Protein AF-A0A8T2MS99-F1 (afdb_monomer_lite)

InterPro domains:
  IPR001811 Chemokine interleukin-8-like domain [PF00048] (21-76)
  IPR036048 Chemokine interleukin-8-like superfamily [SSF54117] (19-82)

Sequence (106 aa):
MKRCFMSFCFLFNAEEKKVSPCCVAVSRAAVDEPIIDFKFQAKSLPCVRAIIFVTAEKQYCIDPRQSWAREKINELVQRRKNSTMTPTSVSPRLTATISQYSTDSN

Organism: Astyanax mexicanus (NCBI:txid7994)

Radius of gyration: 27.38 Å; chains: 1; bounding box: 36×96×70 Å

Secondary structure (DSSP, 8-state):
--------------------SS-SS-B-SPP-S---EEEEE--BTTBPPEEEEE-SS-EEEE-TT-HHHHHHHHHHHHHHHHHHT---------------------

Structure (mmCIF, N/CA/C/O backbone):
data_AF-A0A8T2MS99-F1
#
_entry.id   AF-A0A8T2MS99-F1
#
loop_
_atom_site.group_PDB
_atom_site.id
_atom_site.type_symbol
_atom_site.label_atom_id
_atom_site.label_alt_id
_atom_site.label_comp_id
_atom_site.label_asym_id
_atom_site.label_entity_id
_atom_site.label_seq_id
_atom_site.pdbx_PDB_ins_code
_atom_site.Cartn_x
_atom_site.Cartn_y
_atom_site.Cartn_z
_atom_site.occupancy
_atom_site.B_iso_or_equiv
_atom_site.auth_seq_id
_atom_site.auth_comp_id
_atom_site.auth_asym_id
_atom_site.auth_atom_id
_atom_site.pdbx_PDB_model_num
ATOM 1 N N . MET A 1 1 ? 11.800 -57.210 6.976 1.00 43.50 1 MET A N 1
ATOM 2 C CA . MET A 1 1 ? 11.085 -56.099 6.312 1.00 43.50 1 MET A CA 1
ATOM 3 C C . MET A 1 1 ? 10.504 -55.192 7.386 1.00 43.50 1 MET A C 1
ATOM 5 O O . MET A 1 1 ? 9.468 -55.509 7.951 1.00 43.50 1 MET A O 1
ATOM 9 N N . LYS A 1 2 ? 11.231 -54.136 7.760 1.00 40.72 2 LYS A N 1
ATOM 10 C CA . LYS A 1 2 ? 10.841 -53.188 8.812 1.00 40.72 2 LYS A CA 1
ATOM 11 C C . LYS A 1 2 ? 10.601 -51.845 8.125 1.00 40.72 2 LYS A C 1
ATOM 13 O O . LYS A 1 2 ? 11.523 -51.295 7.535 1.00 40.72 2 LYS A O 1
ATOM 18 N N . ARG A 1 3 ? 9.346 -51.396 8.104 1.00 45.53 3 ARG A N 1
ATOM 19 C CA . ARG A 1 3 ? 8.917 -50.129 7.502 1.00 45.53 3 ARG A CA 1
ATOM 20 C C . ARG A 1 3 ? 9.118 -49.024 8.541 1.00 45.53 3 ARG A C 1
ATOM 22 O O . ARG A 1 3 ? 8.389 -48.995 9.524 1.00 45.53 3 ARG A O 1
ATOM 29 N N . CYS A 1 4 ? 10.093 -48.142 8.334 1.00 50.56 4 CYS A N 1
ATOM 30 C CA . CYS A 1 4 ? 10.173 -46.868 9.047 1.00 50.56 4 CYS A CA 1
ATOM 31 C C . CYS A 1 4 ? 9.485 -45.808 8.183 1.00 50.56 4 CYS A C 1
ATOM 33 O O . CYS A 1 4 ? 10.003 -45.437 7.133 1.00 50.56 4 CYS A O 1
ATOM 35 N N . PHE A 1 5 ? 8.305 -45.355 8.604 1.00 51.25 5 PHE A N 1
ATOM 36 C CA . PHE A 1 5 ? 7.641 -44.196 8.015 1.00 51.25 5 PHE A CA 1
ATOM 37 C C . PHE A 1 5 ? 8.266 -42.958 8.664 1.00 51.25 5 PHE A C 1
ATOM 39 O O . PHE A 1 5 ? 8.021 -42.664 9.832 1.00 51.25 5 PHE A O 1
ATOM 46 N N . MET A 1 6 ? 9.192 -42.328 7.945 1.00 50.97 6 MET A N 1
ATOM 47 C CA . MET A 1 6 ? 9.965 -41.192 8.435 1.00 50.97 6 MET A CA 1
ATOM 48 C C . MET A 1 6 ? 9.058 -39.982 8.658 1.00 50.97 6 MET A C 1
ATOM 50 O O . MET A 1 6 ? 8.513 -39.399 7.725 1.00 50.97 6 MET A O 1
ATOM 54 N N . SER A 1 7 ? 8.932 -39.641 9.937 1.00 53.53 7 SER A N 1
ATOM 55 C CA . SER A 1 7 ? 8.469 -38.371 10.477 1.00 53.53 7 SER A CA 1
ATOM 56 C C . SER A 1 7 ? 9.144 -37.198 9.759 1.00 53.53 7 SER A C 1
ATOM 58 O O . SER A 1 7 ? 10.324 -36.930 9.979 1.00 53.53 7 SER A O 1
ATOM 60 N N . PHE A 1 8 ? 8.401 -36.479 8.918 1.00 52.94 8 PHE A N 1
ATOM 61 C CA . PHE A 1 8 ? 8.824 -35.169 8.429 1.00 52.94 8 PHE A CA 1
ATOM 62 C C . PHE A 1 8 ? 8.489 -34.127 9.498 1.00 52.94 8 PHE A C 1
ATOM 64 O O . PHE A 1 8 ? 7.403 -33.551 9.529 1.00 52.94 8 PHE A O 1
ATOM 71 N N . CYS A 1 9 ? 9.436 -33.904 10.407 1.00 47.34 9 CYS A N 1
ATOM 72 C CA . CYS A 1 9 ? 9.467 -32.688 11.205 1.00 47.34 9 CYS A CA 1
ATOM 73 C C . CYS A 1 9 ? 9.672 -31.521 10.233 1.00 47.34 9 CYS A C 1
ATOM 75 O O . CYS A 1 9 ? 10.765 -31.353 9.693 1.00 47.34 9 CYS A O 1
ATOM 77 N N . PHE A 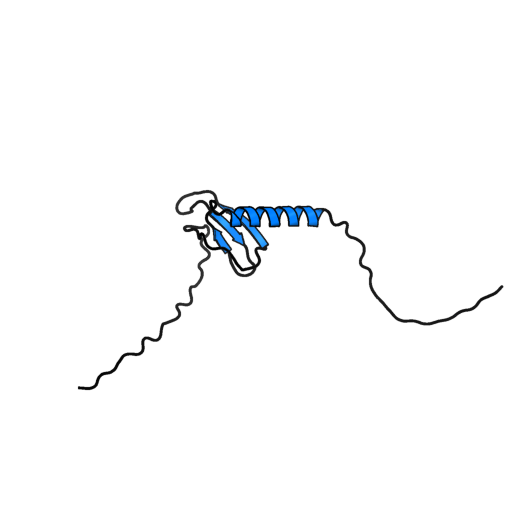1 10 ? 8.619 -30.744 9.970 1.00 40.00 10 PHE A N 1
ATOM 78 C CA . PHE A 1 10 ? 8.744 -29.481 9.251 1.00 40.00 10 PHE A CA 1
ATOM 79 C C . PHE A 1 10 ? 9.662 -28.565 10.062 1.00 40.00 10 PHE A C 1
ATOM 81 O O . PHE A 1 10 ? 9.280 -28.024 11.098 1.00 40.00 10 PHE A O 1
ATOM 88 N N . LEU A 1 11 ? 10.901 -28.439 9.594 1.00 42.59 11 LEU A N 1
ATOM 89 C CA . LEU A 1 11 ? 11.847 -27.441 10.056 1.00 42.59 11 LEU A CA 1
ATOM 90 C C . LEU A 1 11 ? 11.241 -26.069 9.743 1.00 42.59 11 LEU A C 1
ATOM 92 O O . LEU A 1 11 ? 11.197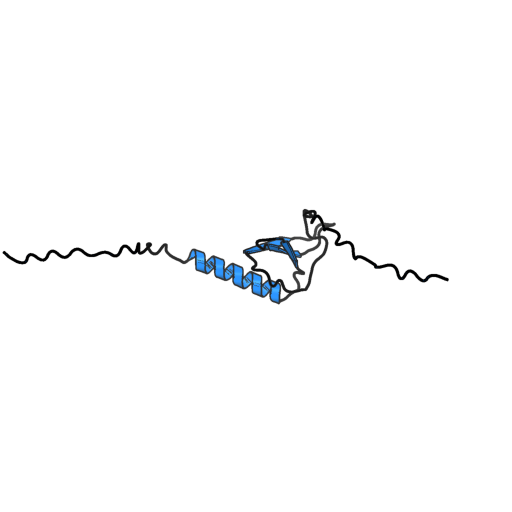 -25.646 8.585 1.00 42.59 11 LEU A O 1
ATOM 96 N N . PHE A 1 12 ? 10.738 -25.395 10.780 1.00 50.56 12 PHE A N 1
ATOM 97 C CA . PHE A 1 12 ? 10.460 -23.965 10.750 1.00 50.56 12 PHE A CA 1
ATOM 98 C C . PHE A 1 12 ? 11.776 -23.265 10.403 1.00 50.56 12 PHE A C 1
ATOM 100 O O . PHE A 1 12 ? 12.664 -23.135 11.244 1.00 50.56 12 PHE A O 1
ATOM 107 N N . ASN A 1 13 ? 11.928 -22.857 9.145 1.00 51.22 13 ASN A N 1
ATOM 108 C CA . ASN A 1 13 ? 12.980 -21.925 8.782 1.00 51.22 13 ASN A CA 1
ATOM 109 C C . ASN A 1 13 ? 12.603 -20.594 9.436 1.00 51.22 13 ASN A C 1
ATOM 111 O O . ASN A 1 13 ? 11.601 -19.978 9.072 1.00 51.22 13 ASN A O 1
ATOM 115 N N . ALA A 1 14 ? 13.371 -20.190 10.446 1.00 54.09 14 ALA A N 1
ATOM 116 C CA . ALA A 1 14 ? 13.327 -18.834 10.956 1.00 54.09 14 ALA A CA 1
ATOM 117 C C . ALA A 1 14 ? 13.801 -17.920 9.821 1.00 54.09 14 ALA A C 1
ATOM 119 O O . ALA A 1 14 ? 14.994 -17.821 9.546 1.00 54.09 14 ALA A O 1
ATOM 120 N N . GLU A 1 15 ? 12.855 -17.322 9.100 1.00 52.84 15 GLU A N 1
ATOM 121 C CA . GLU A 1 15 ? 13.165 -16.332 8.081 1.00 52.84 15 GLU A CA 1
ATOM 122 C C . GLU A 1 15 ? 13.721 -15.095 8.787 1.00 52.84 15 GLU A C 1
ATOM 124 O O . GLU A 1 15 ? 12.973 -14.273 9.326 1.00 52.84 15 GLU A O 1
ATOM 129 N N . GLU A 1 16 ? 15.051 -14.972 8.814 1.00 50.44 16 GLU A N 1
ATOM 130 C CA . GLU A 1 16 ? 15.707 -13.683 8.985 1.00 50.44 16 GLU A CA 1
ATOM 131 C C . GLU A 1 16 ? 15.171 -12.780 7.876 1.00 50.44 16 GLU A C 1
ATOM 133 O O . GLU A 1 16 ? 15.610 -12.844 6.725 1.00 50.44 16 GLU A O 1
ATOM 138 N N . LYS A 1 17 ? 14.162 -11.969 8.211 1.00 57.62 17 LYS A N 1
ATOM 139 C CA . LYS A 1 17 ? 13.594 -10.956 7.324 1.00 57.62 17 LYS A CA 1
ATOM 140 C C . LYS A 1 17 ? 14.675 -9.922 7.058 1.00 57.62 17 LYS A C 1
ATOM 142 O O . LYS A 1 17 ? 14.732 -8.877 7.703 1.00 57.62 17 LYS A O 1
ATOM 147 N N . LYS A 1 18 ? 15.555 -10.225 6.109 1.00 57.84 18 LYS A N 1
ATOM 148 C CA . LYS A 1 18 ? 16.497 -9.276 5.543 1.00 57.84 18 LYS A CA 1
ATOM 149 C C . LYS A 1 18 ? 15.635 -8.144 5.005 1.00 57.84 18 LYS A C 1
ATOM 151 O O . LYS A 1 18 ? 14.912 -8.332 4.027 1.00 57.84 18 LYS A O 1
ATOM 156 N N . VAL A 1 19 ? 15.628 -7.007 5.700 1.00 59.56 19 VAL A N 1
ATOM 157 C CA . VAL A 1 19 ? 14.868 -5.833 5.273 1.00 59.56 19 VAL A CA 1
ATOM 158 C C . VAL A 1 19 ? 15.491 -5.391 3.957 1.00 59.56 19 VAL A C 1
ATOM 160 O O . VAL A 1 19 ? 16.536 -4.744 3.923 1.00 59.56 19 VAL A O 1
ATOM 163 N N . SER A 1 20 ? 14.894 -5.842 2.857 1.00 67.44 20 SER A N 1
ATOM 164 C CA . SER A 1 20 ? 15.230 -5.373 1.525 1.00 67.44 20 SER A CA 1
ATOM 165 C C . SER A 1 20 ? 15.086 -3.849 1.519 1.00 67.44 20 SER A C 1
ATOM 167 O O . SER A 1 20 ? 14.088 -3.349 2.043 1.00 67.44 20 SER A O 1
ATOM 169 N N . PRO A 1 21 ? 16.023 -3.089 0.920 1.00 84.31 21 PRO A N 1
ATOM 170 C CA . PRO A 1 21 ? 15.914 -1.630 0.873 1.00 84.31 21 PRO A CA 1
ATOM 171 C C . PRO A 1 21 ? 14.666 -1.157 0.110 1.00 84.31 21 PRO A C 1
ATOM 173 O O . PRO A 1 21 ? 14.282 0.004 0.223 1.00 84.31 21 PRO A O 1
ATOM 176 N N . CYS A 1 22 ? 14.038 -2.038 -0.679 1.00 94.00 22 CYS A N 1
ATOM 177 C CA . CYS A 1 22 ? 12.831 -1.748 -1.438 1.00 94.00 22 CYS A CA 1
ATOM 178 C C . CYS A 1 22 ? 11.955 -2.992 -1.668 1.00 94.00 22 CYS A C 1
ATOM 180 O O . CYS A 1 22 ? 12.407 -4.134 -1.579 1.00 94.00 22 CYS A O 1
ATOM 182 N N . CYS A 1 23 ? 10.694 -2.793 -2.041 1.00 96.44 23 CYS A N 1
ATOM 183 C CA . CYS A 1 23 ? 9.818 -3.882 -2.468 1.00 96.44 23 CYS A CA 1
ATOM 184 C C . CYS A 1 23 ? 10.222 -4.406 -3.850 1.00 96.44 23 CYS A C 1
ATOM 186 O O . CYS A 1 23 ? 10.181 -3.652 -4.824 1.00 96.44 23 CYS A O 1
ATOM 188 N N . VAL A 1 24 ? 10.551 -5.695 -3.947 1.00 96.62 24 VAL A N 1
ATOM 189 C CA . VAL A 1 24 ? 10.781 -6.412 -5.221 1.00 96.62 24 VAL A CA 1
ATOM 190 C C . VAL A 1 24 ? 9.551 -7.204 -5.680 1.00 96.62 24 VAL A C 1
ATOM 192 O O . VAL A 1 24 ? 9.417 -7.528 -6.855 1.00 96.62 24 VAL A O 1
ATOM 195 N N . ALA A 1 25 ? 8.617 -7.454 -4.762 1.00 95.94 25 ALA A N 1
ATOM 196 C CA . ALA A 1 25 ? 7.314 -8.058 -5.006 1.00 95.94 25 ALA A CA 1
ATOM 197 C C . ALA A 1 25 ? 6.236 -7.302 -4.217 1.00 95.94 25 ALA A C 1
ATOM 199 O O . ALA A 1 25 ? 6.544 -6.555 -3.285 1.00 95.94 25 ALA A O 1
ATOM 200 N N . VAL A 1 26 ? 4.973 -7.487 -4.600 1.00 97.62 26 VAL A N 1
ATOM 201 C CA . VAL A 1 26 ? 3.816 -6.856 -3.952 1.00 97.62 26 VAL A CA 1
ATOM 202 C C . VAL A 1 26 ? 2.734 -7.881 -3.639 1.00 97.62 26 VAL A C 1
ATOM 204 O O . VAL A 1 26 ? 2.512 -8.818 -4.404 1.00 97.62 26 VAL A O 1
ATOM 207 N N . SER A 1 27 ? 2.042 -7.673 -2.524 1.00 97.69 27 SER A N 1
ATOM 208 C CA . SER A 1 27 ? 0.863 -8.422 -2.106 1.00 97.69 27 SER A CA 1
ATOM 209 C C . SER A 1 27 ? -0.418 -7.694 -2.511 1.00 97.69 27 SER A C 1
ATOM 211 O O . SER A 1 27 ? -0.465 -6.466 -2.611 1.00 97.69 27 SER A O 1
ATOM 213 N N . ARG A 1 28 ? -1.481 -8.471 -2.724 1.00 98.06 28 ARG A N 1
ATOM 214 C CA . ARG A 1 28 ? -2.847 -7.971 -2.943 1.00 98.06 28 ARG A CA 1
ATOM 215 C C . ARG A 1 28 ? -3.737 -8.145 -1.707 1.00 98.06 28 ARG A C 1
ATOM 217 O O . ARG A 1 28 ? -4.833 -7.589 -1.681 1.00 98.06 28 ARG A O 1
ATOM 224 N N . ALA A 1 29 ? -3.270 -8.910 -0.718 1.00 97.19 29 ALA A N 1
ATOM 225 C CA . ALA A 1 29 ? -4.004 -9.206 0.505 1.00 97.19 29 ALA A CA 1
ATOM 226 C C . ALA A 1 29 ? -4.119 -7.965 1.394 1.00 97.19 29 ALA A C 1
ATOM 228 O O . ALA A 1 29 ? -3.170 -7.183 1.484 1.00 97.19 29 ALA A O 1
ATOM 229 N N . ALA A 1 30 ? -5.272 -7.817 2.048 1.00 96.50 30 ALA A N 1
ATOM 230 C CA . ALA A 1 30 ? -5.471 -6.808 3.077 1.00 96.50 30 ALA A CA 1
ATOM 231 C C . ALA A 1 30 ? -4.521 -7.049 4.259 1.00 96.50 30 ALA A C 1
ATOM 233 O O . ALA A 1 30 ? -4.097 -8.175 4.518 1.00 96.50 30 ALA A O 1
ATOM 234 N N . VAL A 1 31 ? -4.167 -5.967 4.946 1.00 95.50 31 VAL A N 1
ATOM 235 C CA . VAL A 1 31 ? -3.348 -6.014 6.158 1.00 95.50 31 VAL A CA 1
ATOM 236 C C . VAL A 1 31 ? -4.280 -5.849 7.350 1.00 95.50 31 VAL A C 1
ATOM 238 O O . VAL A 1 31 ? -4.898 -4.795 7.496 1.00 95.50 31 V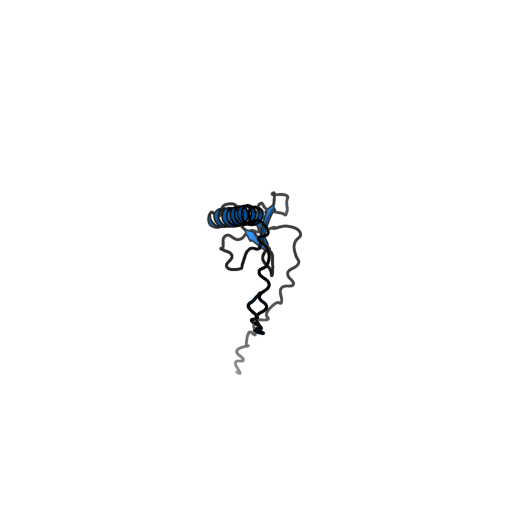AL A O 1
ATOM 241 N N . ASP A 1 32 ? -4.362 -6.882 8.184 1.00 94.25 32 ASP A N 1
ATOM 242 C CA . ASP A 1 32 ? -5.206 -6.883 9.387 1.00 94.25 32 ASP A CA 1
ATOM 243 C C . ASP A 1 32 ? -4.533 -6.167 10.573 1.00 94.25 32 ASP A C 1
ATOM 245 O O . ASP A 1 32 ? -5.190 -5.755 11.529 1.00 94.25 32 ASP A O 1
ATOM 249 N N . GLU A 1 33 ? -3.211 -5.984 10.509 1.00 95.06 33 GLU A N 1
ATOM 250 C CA . GLU A 1 33 ? -2.441 -5.249 11.512 1.00 95.06 33 GLU A CA 1
ATOM 251 C C . GLU A 1 33 ? -2.709 -3.729 11.456 1.00 95.06 33 GLU A C 1
ATOM 253 O O . GLU A 1 33 ? -2.906 -3.161 10.375 1.00 95.06 33 GLU A O 1
ATOM 258 N N . PRO A 1 34 ? -2.629 -3.016 12.597 1.00 96.25 34 PRO A N 1
ATOM 259 C CA . PRO A 1 34 ? -2.725 -1.561 12.621 1.00 96.25 34 PRO A CA 1
ATOM 260 C C . PRO A 1 34 ? -1.624 -0.887 11.787 1.00 96.25 34 PRO A C 1
ATOM 262 O O . PRO A 1 34 ? -0.436 -0.946 12.111 1.00 96.25 34 PRO A O 1
ATOM 265 N N . ILE A 1 35 ? -2.033 -0.189 10.726 1.00 97.25 35 ILE A N 1
ATOM 266 C CA . ILE A 1 35 ? -1.133 0.595 9.875 1.00 97.25 35 ILE A CA 1
ATOM 267 C C . ILE A 1 35 ? -0.915 1.972 10.508 1.00 97.25 35 ILE A C 1
ATOM 269 O O . ILE A 1 35 ? -1.866 2.712 10.764 1.00 97.25 35 ILE A O 1
ATOM 273 N N . ILE A 1 36 ? 0.350 2.314 10.743 1.00 96.69 36 ILE A N 1
ATOM 274 C CA . ILE A 1 36 ? 0.786 3.549 11.411 1.00 96.69 36 ILE A CA 1
ATOM 275 C C . ILE A 1 36 ? 1.162 4.613 10.374 1.00 96.69 36 ILE A C 1
ATOM 277 O O . ILE A 1 36 ? 0.859 5.801 10.527 1.00 96.69 36 ILE A O 1
ATOM 281 N N . ASP A 1 37 ? 1.816 4.185 9.297 1.00 96.25 37 ASP A N 1
ATOM 282 C CA . ASP A 1 37 ? 2.284 5.061 8.232 1.00 96.25 37 ASP A CA 1
ATOM 283 C C . ASP A 1 37 ? 2.261 4.348 6.878 1.00 96.25 37 ASP A C 1
ATOM 285 O O . ASP A 1 37 ? 2.091 3.130 6.784 1.00 96.25 37 ASP A O 1
ATOM 289 N N . PHE A 1 38 ? 2.434 5.120 5.812 1.00 97.00 38 PHE A N 1
ATOM 290 C CA . PHE A 1 38 ? 2.553 4.610 4.462 1.00 97.00 38 PHE A CA 1
ATOM 291 C C . PHE A 1 38 ? 3.603 5.393 3.673 1.00 97.00 38 PHE A C 1
ATOM 293 O O . PHE A 1 38 ? 3.822 6.583 3.889 1.00 97.00 38 PHE A O 1
ATOM 300 N N . LYS A 1 39 ? 4.231 4.725 2.706 1.00 97.00 39 LYS A N 1
ATOM 301 C CA . LYS A 1 39 ? 5.162 5.337 1.753 1.00 97.00 39 LYS A CA 1
ATOM 302 C C . LYS A 1 39 ? 4.844 4.857 0.346 1.00 97.00 39 LYS A C 1
ATOM 304 O O . LYS A 1 39 ? 4.462 3.707 0.148 1.00 97.00 39 LYS A O 1
ATOM 309 N N . PHE A 1 40 ? 5.033 5.720 -0.643 1.00 97.69 40 PHE A N 1
ATOM 310 C CA . PHE A 1 40 ? 4.958 5.317 -2.042 1.00 97.69 40 PHE A CA 1
ATOM 311 C C . PHE A 1 40 ? 6.351 4.989 -2.561 1.00 97.69 40 PHE A C 1
ATOM 313 O O . PHE A 1 40 ? 7.274 5.789 -2.428 1.00 97.69 40 PHE A O 1
ATOM 320 N N . GLN A 1 41 ? 6.485 3.826 -3.186 1.00 97.25 41 GLN A N 1
ATOM 321 C CA . GLN A 1 41 ? 7.706 3.407 -3.852 1.00 97.25 41 GLN A CA 1
ATOM 322 C C . GLN A 1 41 ? 7.538 3.523 -5.367 1.00 97.25 41 GLN A C 1
ATOM 324 O O . GLN A 1 41 ? 6.678 2.874 -5.975 1.00 97.25 41 GLN A O 1
ATOM 329 N N . ALA A 1 42 ? 8.391 4.333 -5.988 1.00 97.00 42 ALA A N 1
ATOM 330 C CA . ALA A 1 42 ? 8.517 4.380 -7.437 1.00 97.00 42 ALA A CA 1
ATOM 331 C C . ALA A 1 42 ? 9.203 3.109 -7.966 1.00 97.00 42 ALA A C 1
ATOM 333 O O . ALA A 1 42 ? 10.012 2.484 -7.284 1.00 97.00 42 ALA A O 1
ATOM 334 N N . LYS A 1 43 ? 8.890 2.724 -9.205 1.00 96.69 43 LYS A N 1
ATOM 335 C CA . LYS A 1 43 ? 9.560 1.596 -9.864 1.00 96.69 43 LYS A CA 1
ATOM 336 C C . LYS A 1 43 ? 10.997 1.996 -10.213 1.00 96.69 43 LYS A C 1
ATOM 338 O O . LYS A 1 43 ? 11.181 2.977 -10.927 1.00 96.69 43 LYS A O 1
ATOM 343 N N . SER A 1 44 ? 11.971 1.209 -9.770 1.00 96.19 44 SER A N 1
ATOM 344 C CA . SER A 1 44 ? 13.389 1.331 -10.131 1.00 96.19 44 SER A CA 1
ATOM 345 C C . SER A 1 44 ? 14.040 -0.034 -9.948 1.00 96.19 44 SER A C 1
ATOM 347 O O . SER A 1 44 ? 14.178 -0.481 -8.817 1.00 96.19 44 SER A O 1
ATOM 349 N N . LEU A 1 45 ? 14.351 -0.743 -11.036 1.00 93.44 45 LEU A N 1
ATOM 350 C CA . LEU A 1 45 ? 14.742 -2.157 -10.968 1.00 93.44 45 LEU A CA 1
ATOM 351 C C . LEU A 1 45 ? 15.940 -2.371 -10.014 1.00 93.44 45 LEU A C 1
ATOM 353 O O . LEU A 1 45 ? 16.899 -1.606 -10.088 1.00 93.44 45 LEU A O 1
ATOM 357 N N . PRO A 1 46 ? 15.898 -3.385 -9.123 1.00 93.69 46 PRO A N 1
ATOM 358 C CA . PRO A 1 46 ? 14.915 -4.479 -9.048 1.00 93.69 46 PRO A CA 1
ATOM 359 C C . PRO A 1 46 ? 13.605 -4.126 -8.317 1.00 93.69 46 PRO A C 1
ATOM 361 O O . PRO A 1 46 ? 12.696 -4.949 -8.242 1.00 93.69 46 PRO A O 1
ATOM 364 N N . CYS A 1 47 ? 13.480 -2.912 -7.785 1.00 96.69 47 CYS A N 1
ATOM 365 C CA . CYS A 1 47 ? 12.310 -2.450 -7.055 1.00 96.69 47 CYS A CA 1
ATOM 366 C C . CYS A 1 47 ? 11.100 -2.258 -7.981 1.00 96.69 47 CYS A C 1
ATOM 368 O O . CYS A 1 47 ? 11.166 -1.609 -9.035 1.00 96.69 47 CYS A O 1
ATOM 370 N N . VAL A 1 48 ? 9.953 -2.773 -7.555 1.00 96.88 48 VAL A N 1
ATOM 371 C CA . VAL A 1 48 ? 8.674 -2.609 -8.253 1.00 96.88 48 VAL A CA 1
ATOM 372 C C . VAL A 1 48 ? 7.903 -1.411 -7.702 1.00 96.88 48 VAL A C 1
ATOM 374 O O . VAL A 1 48 ? 8.223 -0.869 -6.648 1.00 96.88 48 VAL A O 1
ATOM 377 N N . ARG A 1 49 ? 6.869 -0.961 -8.418 1.00 98.06 49 ARG A N 1
ATOM 378 C CA . ARG A 1 49 ? 5.974 0.076 -7.890 1.00 98.06 49 ARG A CA 1
ATOM 379 C C . ARG A 1 49 ? 5.151 -0.519 -6.745 1.00 98.06 49 ARG A C 1
ATOM 381 O O . ARG A 1 49 ? 4.478 -1.521 -6.966 1.00 98.06 49 ARG A O 1
ATOM 388 N N . ALA A 1 50 ? 5.175 0.105 -5.571 1.00 98.19 50 ALA A N 1
ATOM 389 C CA . ALA A 1 50 ? 4.491 -0.410 -4.387 1.00 98.19 50 ALA A CA 1
ATOM 390 C C . ALA A 1 50 ? 3.952 0.714 -3.495 1.00 98.19 50 ALA A C 1
ATOM 392 O O . ALA A 1 50 ? 4.492 1.821 -3.465 1.00 98.19 50 ALA A O 1
ATOM 393 N N . ILE A 1 51 ? 2.899 0.403 -2.746 1.00 98.25 51 ILE A N 1
ATOM 394 C CA . ILE A 1 51 ? 2.539 1.109 -1.516 1.00 98.25 51 ILE A CA 1
ATOM 395 C C . ILE A 1 51 ? 3.185 0.326 -0.377 1.00 98.25 51 ILE A C 1
ATOM 397 O O . ILE A 1 51 ? 2.961 -0.873 -0.261 1.00 98.25 51 ILE A O 1
ATOM 401 N N . ILE A 1 52 ? 3.986 0.979 0.454 1.00 97.81 52 ILE A N 1
ATOM 402 C CA . ILE A 1 52 ? 4.596 0.363 1.631 1.00 97.81 52 ILE A CA 1
ATOM 403 C C . ILE A 1 52 ? 3.784 0.784 2.844 1.00 97.81 52 ILE A C 1
ATOM 405 O O . ILE A 1 52 ? 3.849 1.949 3.230 1.00 97.81 52 ILE A O 1
ATOM 409 N N . PHE A 1 53 ? 3.038 -0.140 3.446 1.00 97.94 53 PHE A N 1
ATOM 410 C CA . PHE A 1 53 ? 2.414 0.097 4.746 1.00 97.94 53 PHE A CA 1
ATOM 411 C C . PHE A 1 53 ? 3.378 -0.255 5.868 1.00 97.94 53 PHE A C 1
ATOM 413 O O . PHE A 1 53 ? 3.998 -1.315 5.846 1.00 97.94 53 PHE A O 1
ATOM 420 N N . VAL A 1 54 ? 3.498 0.643 6.840 1.00 96.25 54 VAL A N 1
ATOM 421 C CA . VAL A 1 54 ? 4.337 0.476 8.025 1.00 96.25 54 VAL A CA 1
ATOM 422 C C . VAL A 1 54 ? 3.427 0.153 9.205 1.00 96.25 54 VAL A C 1
ATOM 424 O O . VAL A 1 54 ? 2.547 0.949 9.543 1.00 96.25 54 VAL A O 1
ATOM 427 N N . THR A 1 55 ? 3.636 -1.008 9.818 1.00 96.12 55 THR A N 1
ATOM 428 C CA . THR A 1 55 ? 2.993 -1.415 11.074 1.00 96.12 55 THR A CA 1
ATOM 429 C C . THR A 1 55 ? 4.006 -1.340 12.217 1.00 96.12 55 THR A C 1
ATOM 431 O O . THR A 1 55 ? 5.158 -0.951 12.010 1.00 96.12 55 THR A O 1
ATOM 434 N N . ALA A 1 56 ? 3.582 -1.675 13.438 1.00 94.94 56 ALA A N 1
ATOM 435 C CA . ALA A 1 56 ? 4.485 -1.725 14.588 1.00 94.94 56 ALA A CA 1
ATOM 436 C C . ALA A 1 56 ? 5.580 -2.793 14.424 1.00 94.94 56 ALA A C 1
ATOM 438 O O . ALA A 1 56 ? 6.692 -2.615 14.912 1.00 94.94 56 ALA A O 1
ATOM 439 N N . GLU A 1 57 ? 5.265 -3.890 13.732 1.00 90.31 57 GLU A N 1
ATOM 440 C CA . GLU A 1 57 ? 6.156 -5.043 13.619 1.00 90.31 57 GLU A CA 1
ATOM 441 C C . GLU A 1 57 ? 6.972 -5.035 12.329 1.00 90.31 57 GLU A C 1
ATOM 443 O O . GLU A 1 57 ? 8.150 -5.397 12.334 1.00 90.31 57 GLU A O 1
ATOM 448 N N . LYS A 1 58 ? 6.348 -4.688 11.196 1.00 92.94 58 LYS A N 1
ATOM 449 C CA . LYS A 1 58 ? 6.989 -4.833 9.886 1.00 92.94 58 LYS A CA 1
ATOM 450 C C . LYS A 1 58 ? 6.393 -3.922 8.820 1.00 92.94 58 LYS A C 1
ATOM 452 O O . LYS A 1 58 ? 5.478 -3.133 9.039 1.00 92.94 58 LYS A O 1
ATOM 457 N N . GLN A 1 59 ? 6.960 -4.044 7.626 1.00 94.94 59 GLN A N 1
ATOM 458 C CA . GLN A 1 59 ? 6.492 -3.357 6.436 1.00 94.94 59 GLN A CA 1
ATOM 459 C C . GLN A 1 59 ? 5.817 -4.334 5.478 1.00 94.94 59 GLN A C 1
ATOM 461 O O . GLN A 1 59 ? 6.273 -5.463 5.293 1.00 94.94 59 GLN A O 1
ATOM 466 N N . TYR A 1 60 ? 4.747 -3.868 4.845 1.00 96.75 60 TYR A N 1
ATOM 467 C CA . TYR A 1 60 ? 3.985 -4.604 3.848 1.00 96.75 60 TYR A CA 1
ATOM 468 C C . TYR A 1 60 ? 4.083 -3.916 2.492 1.00 96.75 60 TYR A C 1
ATOM 470 O O . TYR A 1 60 ? 3.678 -2.766 2.339 1.00 96.75 60 TYR A O 1
ATOM 478 N N . CYS A 1 61 ? 4.585 -4.643 1.498 1.00 97.69 61 CYS A N 1
ATOM 479 C CA . CYS A 1 61 ? 4.614 -4.216 0.105 1.00 97.69 61 CYS A CA 1
ATOM 480 C 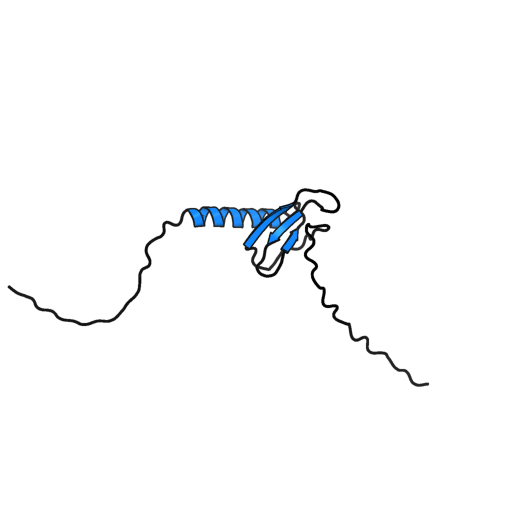C . CYS A 1 61 ? 3.275 -4.538 -0.563 1.00 97.69 61 CYS A C 1
ATOM 482 O O . CYS A 1 61 ? 2.979 -5.706 -0.804 1.00 97.69 61 CYS A O 1
ATOM 484 N N . ILE A 1 62 ? 2.474 -3.526 -0.877 1.00 98.31 62 ILE A N 1
ATOM 485 C CA . ILE A 1 62 ? 1.122 -3.667 -1.424 1.00 98.31 62 ILE A CA 1
ATOM 486 C C . ILE A 1 62 ? 1.058 -3.164 -2.865 1.00 98.31 62 ILE A C 1
ATOM 488 O O . ILE A 1 62 ? 1.671 -2.155 -3.225 1.00 98.31 62 ILE A O 1
ATOM 492 N N . ASP A 1 63 ? 0.292 -3.869 -3.696 1.00 98.12 63 ASP A N 1
ATOM 493 C CA . ASP A 1 63 ? 0.011 -3.468 -5.071 1.00 98.12 63 ASP A CA 1
ATOM 494 C C . ASP A 1 63 ? -0.804 -2.155 -5.084 1.00 98.12 63 ASP A C 1
ATOM 496 O O . ASP A 1 63 ? -1.923 -2.121 -4.564 1.00 98.12 63 ASP A O 1
ATOM 500 N N . PRO A 1 64 ? -0.307 -1.075 -5.719 1.00 97.38 64 PRO A N 1
ATOM 501 C CA . PRO A 1 64 ? -1.012 0.204 -5.792 1.00 97.38 64 PRO A CA 1
ATOM 502 C C . PRO A 1 64 ? -2.395 0.152 -6.454 1.00 97.38 64 PRO A C 1
ATOM 504 O O . PRO A 1 64 ? -3.157 1.112 -6.350 1.00 97.38 64 PRO A O 1
ATOM 507 N N . ARG A 1 65 ? -2.719 -0.931 -7.172 1.00 97.44 65 ARG A N 1
ATOM 508 C CA . ARG A 1 65 ? -4.023 -1.124 -7.824 1.00 97.44 65 ARG A CA 1
ATOM 509 C C . ARG A 1 65 ? -5.132 -1.535 -6.855 1.00 97.44 65 ARG A C 1
ATOM 511 O O . ARG A 1 65 ? -6.292 -1.528 -7.258 1.00 97.44 65 ARG A O 1
ATOM 518 N N . GLN A 1 66 ? -4.810 -1.905 -5.616 1.00 98.06 66 GLN A N 1
ATOM 519 C CA . GLN A 1 66 ? -5.820 -2.339 -4.654 1.00 98.06 66 GLN A CA 1
ATOM 520 C C . GLN A 1 66 ? -6.635 -1.150 -4.118 1.00 98.06 66 GLN A C 1
ATOM 522 O O . GLN A 1 66 ? -6.075 -0.192 -3.582 1.00 98.06 66 GLN A O 1
ATOM 527 N N . SER A 1 67 ? -7.966 -1.212 -4.245 1.00 97.94 67 SER A N 1
ATOM 528 C CA . SER A 1 67 ? -8.876 -0.151 -3.780 1.00 97.94 67 SER A CA 1
ATOM 529 C C . SER A 1 67 ? -8.810 0.037 -2.265 1.00 97.94 67 SER A C 1
ATOM 531 O O . SER A 1 67 ? -8.637 1.164 -1.805 1.00 97.94 67 SER A O 1
ATOM 533 N N . TRP A 1 68 ? -8.809 -1.064 -1.507 1.00 97.88 68 TRP A N 1
ATOM 534 C CA . TRP A 1 68 ? -8.715 -1.052 -0.043 1.00 97.88 68 TRP A CA 1
ATOM 535 C C . TRP A 1 68 ? -7.456 -0.324 0.456 1.00 97.88 68 TRP A C 1
ATOM 537 O O . TRP A 1 68 ? -7.484 0.360 1.478 1.00 97.88 68 TRP A O 1
ATOM 547 N N . ALA A 1 69 ? -6.344 -0.410 -0.285 1.00 97.88 69 ALA A N 1
ATOM 548 C CA . ALA A 1 69 ? -5.109 0.279 0.075 1.00 97.88 69 ALA A CA 1
ATOM 549 C C . ALA A 1 69 ? -5.270 1.801 -0.058 1.00 97.88 69 ALA A C 1
ATOM 551 O O . ALA A 1 69 ? -4.802 2.562 0.787 1.00 97.88 69 ALA A O 1
ATOM 552 N N . ARG A 1 70 ? -5.981 2.259 -1.094 1.00 97.12 70 ARG A N 1
ATOM 553 C CA . ARG A 1 70 ? -6.284 3.683 -1.299 1.00 97.12 70 ARG A CA 1
ATOM 554 C C . ARG A 1 70 ? -7.240 4.211 -0.231 1.00 97.12 70 ARG A C 1
ATOM 556 O O . ARG A 1 70 ? -7.022 5.304 0.283 1.00 97.12 70 ARG A O 1
ATOM 563 N N . GLU A 1 71 ? -8.260 3.432 0.118 1.00 97.44 71 GLU A N 1
ATOM 564 C CA . GLU A 1 71 ? -9.193 3.747 1.207 1.00 97.44 71 GLU A CA 1
ATOM 565 C C . GLU A 1 71 ? -8.445 3.902 2.535 1.00 97.44 71 GLU A C 1
ATOM 567 O O . GLU A 1 71 ? -8.568 4.930 3.200 1.00 97.44 71 GLU A O 1
ATOM 572 N N . LYS A 1 72 ? -7.554 2.958 2.856 1.00 97.38 72 LYS A N 1
ATOM 573 C CA . LYS A 1 72 ? -6.727 3.013 4.065 1.00 97.38 72 LYS A CA 1
ATOM 574 C C . LYS A 1 72 ? -5.802 4.232 4.112 1.00 97.38 72 LYS A C 1
ATOM 576 O O . LYS A 1 72 ? -5.662 4.864 5.157 1.00 97.38 72 LYS A O 1
ATOM 581 N N . ILE A 1 73 ? -5.182 4.594 2.986 1.00 97.88 73 ILE A N 1
ATOM 582 C CA . ILE A 1 73 ? -4.369 5.816 2.883 1.00 97.88 73 ILE A CA 1
ATOM 583 C C . ILE A 1 73 ? -5.222 7.054 3.170 1.00 97.88 73 ILE A C 1
ATOM 585 O O . ILE A 1 73 ? -4.800 7.922 3.934 1.00 97.88 73 ILE A O 1
ATOM 589 N N . ASN A 1 74 ? -6.426 7.129 2.598 1.00 97.62 74 ASN A N 1
ATOM 590 C CA . ASN A 1 74 ? -7.333 8.247 2.834 1.00 97.62 74 ASN A CA 1
ATOM 591 C C . ASN A 1 74 ? -7.706 8.360 4.315 1.00 97.62 74 ASN A C 1
ATOM 593 O O . ASN A 1 74 ? -7.617 9.452 4.870 1.00 97.62 74 ASN A O 1
ATOM 597 N N . GLU A 1 75 ? -8.047 7.252 4.977 1.00 96.25 75 GLU A N 1
ATOM 598 C CA . GLU A 1 75 ? -8.320 7.231 6.421 1.00 96.25 75 GLU A CA 1
ATOM 599 C C . GLU A 1 75 ? -7.145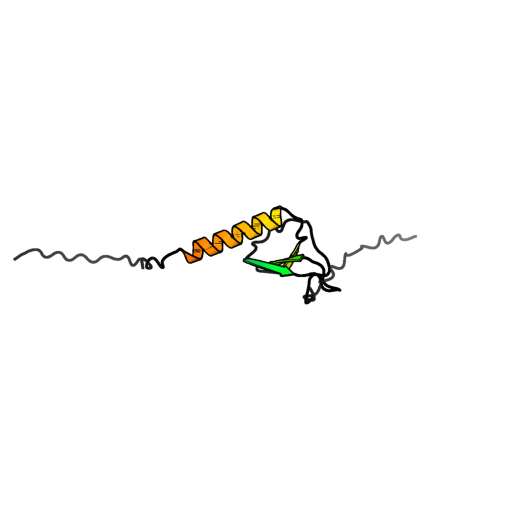 7.783 7.239 1.00 96.25 75 GLU A C 1
ATOM 601 O O . GLU A 1 75 ? -7.342 8.623 8.119 1.00 96.25 75 GLU A O 1
ATOM 606 N N . LEU A 1 76 ? -5.913 7.357 6.935 1.00 96.12 76 LEU A N 1
ATOM 607 C CA . LEU A 1 76 ? -4.710 7.830 7.627 1.00 96.12 76 LEU A CA 1
ATOM 608 C C . LEU A 1 76 ? -4.471 9.326 7.407 1.00 96.12 76 LEU A C 1
ATOM 610 O O . LEU A 1 76 ? -4.145 10.047 8.351 1.00 96.12 76 LEU A O 1
ATOM 614 N N . VAL A 1 77 ? -4.663 9.810 6.180 1.00 96.38 77 VAL A N 1
ATOM 615 C CA . VAL A 1 77 ? -4.534 11.235 5.853 1.00 96.38 77 VAL A CA 1
ATOM 616 C C . VAL A 1 77 ? -5.594 12.063 6.581 1.00 96.38 77 VAL A C 1
ATOM 618 O O . VAL A 1 77 ? -5.261 13.111 7.133 1.00 96.38 77 VAL A O 1
ATOM 621 N N . GLN A 1 78 ? -6.848 11.606 6.631 1.00 95.94 78 GLN A N 1
ATOM 622 C CA . GLN A 1 78 ? -7.909 12.307 7.361 1.00 95.94 78 GLN A CA 1
ATOM 623 C C . GLN A 1 78 ? -7.655 12.306 8.868 1.00 95.94 78 GLN A C 1
ATOM 625 O O . GLN A 1 78 ? -7.782 13.345 9.511 1.00 95.94 78 GLN A O 1
ATOM 630 N N . ARG A 1 79 ? -7.203 11.178 9.431 1.00 93.75 79 ARG A N 1
ATOM 631 C CA . ARG A 1 79 ? -6.810 11.103 10.843 1.00 93.75 79 ARG A CA 1
ATOM 632 C C . ARG A 1 79 ? -5.730 12.134 11.168 1.00 93.75 79 ARG A C 1
ATOM 634 O O . ARG A 1 79 ? -5.878 12.862 12.141 1.00 93.75 79 ARG A O 1
ATOM 641 N N . ARG A 1 80 ? -4.693 12.251 10.329 1.00 93.19 80 ARG A N 1
ATOM 642 C CA . ARG A 1 80 ? -3.623 13.251 10.503 1.00 93.19 80 ARG A CA 1
ATOM 643 C C . ARG A 1 80 ? -4.164 14.677 10.491 1.00 93.19 80 ARG A C 1
ATOM 645 O O . ARG A 1 80 ? -3.826 15.442 11.383 1.00 93.19 80 ARG A O 1
ATOM 652 N N . LYS A 1 81 ? -5.041 15.011 9.539 1.00 93.50 81 LYS A N 1
ATOM 653 C CA . LYS A 1 81 ? -5.679 16.337 9.464 1.00 93.50 81 LYS A CA 1
ATOM 654 C C . LYS A 1 81 ? -6.494 16.654 10.718 1.00 93.50 81 LYS A C 1
ATOM 656 O O . LYS A 1 81 ? -6.359 17.742 11.268 1.00 93.50 81 LYS A O 1
ATOM 661 N N . ASN A 1 82 ? -7.283 15.694 11.196 1.00 90.12 82 ASN A N 1
ATOM 662 C CA . ASN A 1 82 ? -8.118 15.874 12.382 1.00 90.12 82 ASN A CA 1
ATOM 663 C C . ASN A 1 82 ? -7.274 16.008 13.660 1.00 90.12 82 ASN A C 1
ATOM 665 O O . ASN A 1 82 ? -7.595 16.826 14.515 1.00 90.12 82 ASN A O 1
ATOM 669 N N . SER A 1 83 ? -6.165 15.269 13.775 1.00 79.12 83 SER A N 1
ATOM 670 C CA . SER A 1 83 ? -5.217 15.403 14.891 1.00 79.12 83 SER A CA 1
ATOM 671 C C . SER A 1 83 ? -4.439 16.721 14.872 1.00 79.12 83 SER A C 1
ATOM 673 O O . SER A 1 83 ? -4.037 17.208 15.921 1.00 79.12 83 SER A O 1
ATOM 675 N N . THR A 1 84 ? -4.235 17.339 13.707 1.00 61.03 84 THR A N 1
ATOM 676 C CA . THR A 1 84 ? -3.660 18.693 13.624 1.00 61.03 84 THR A CA 1
ATOM 677 C C . THR A 1 84 ? -4.658 19.774 14.065 1.00 61.03 84 THR A C 1
ATOM 679 O O . THR A 1 84 ? -4.246 20.884 14.384 1.00 61.03 84 THR A O 1
ATOM 682 N N . MET A 1 85 ? -5.958 19.459 14.134 1.00 53.56 85 MET A N 1
ATOM 683 C CA . MET A 1 85 ? -7.016 20.387 14.552 1.00 53.56 85 MET A CA 1
ATOM 684 C C . MET A 1 85 ? -7.496 20.213 15.996 1.00 53.56 85 MET A C 1
ATOM 686 O O . MET A 1 85 ? -8.386 20.950 16.411 1.00 53.56 85 MET A O 1
ATOM 690 N N . THR A 1 86 ? -6.921 19.310 16.796 1.00 47.38 86 THR A N 1
ATOM 691 C CA . THR A 1 86 ? -7.142 19.354 18.249 1.00 47.38 86 THR A CA 1
ATOM 692 C C . THR A 1 86 ? -6.384 20.550 18.829 1.00 47.38 86 THR A C 1
ATOM 694 O O . THR A 1 86 ? -5.150 20.519 18.826 1.00 47.38 86 THR A O 1
ATOM 697 N N . PRO A 1 87 ? -7.064 21.583 19.369 1.00 48.34 87 PRO A N 1
ATOM 698 C CA . PRO A 1 87 ? -6.395 22.447 20.319 1.00 48.34 87 PRO A CA 1
ATOM 699 C C . PRO A 1 87 ? -5.978 21.552 21.483 1.00 48.34 87 PRO A C 1
ATOM 701 O O . PRO A 1 87 ? -6.738 20.675 21.903 1.00 48.34 87 PRO A O 1
ATOM 704 N N . THR A 1 88 ? -4.779 21.769 22.007 1.00 52.25 88 THR A N 1
ATOM 705 C CA . THR A 1 88 ? -4.393 21.316 23.340 1.00 52.25 88 THR A CA 1
ATOM 706 C C . THR A 1 88 ? -5.402 21.891 24.338 1.00 52.25 88 THR A C 1
ATOM 708 O O . THR A 1 88 ? -5.200 22.963 24.900 1.00 52.25 88 THR A O 1
ATOM 711 N N . SER A 1 89 ? -6.540 21.221 24.511 1.00 49.16 89 SER A N 1
ATOM 712 C CA . SER A 1 89 ? -7.480 21.507 25.579 1.00 49.16 89 SER A CA 1
ATOM 713 C C . SER A 1 89 ? -6.866 20.912 26.833 1.00 49.16 89 SER A C 1
ATOM 715 O O . SER A 1 89 ? -6.827 19.695 27.008 1.00 49.16 89 SER A O 1
ATOM 717 N N . VAL A 1 90 ? -6.252 21.808 27.603 1.00 49.84 90 VAL A N 1
ATOM 718 C CA . VAL A 1 90 ? -5.886 21.701 29.017 1.00 49.84 90 VAL A CA 1
ATOM 719 C C . VAL A 1 90 ? -6.318 20.402 29.700 1.00 49.84 90 VAL A C 1
ATOM 721 O O . VAL A 1 90 ? -7.498 20.112 29.873 1.00 49.84 90 VAL A O 1
ATOM 724 N N . SER A 1 91 ? -5.307 19.667 30.155 1.00 49.12 91 SER A N 1
ATOM 725 C CA . SER A 1 91 ? -5.411 18.585 31.131 1.00 49.12 91 SER A CA 1
ATOM 726 C C . SER A 1 91 ? -6.313 18.982 32.312 1.00 49.12 91 SER A C 1
ATOM 728 O O . SER A 1 91 ? -5.935 19.878 33.075 1.00 49.12 91 SER A O 1
ATOM 730 N N . PRO A 1 92 ? -7.463 18.321 32.544 1.00 47.56 92 PRO A N 1
ATOM 731 C CA . PRO A 1 92 ? -8.101 18.345 33.844 1.00 47.56 92 PRO A CA 1
ATOM 732 C C . PRO A 1 92 ? -7.323 17.367 34.723 1.00 47.56 92 PRO A C 1
ATOM 734 O O . PRO A 1 92 ? -7.566 16.159 34.733 1.00 47.56 92 PRO A O 1
ATOM 737 N N . ARG A 1 93 ? -6.341 17.893 35.457 1.00 46.59 93 ARG A N 1
ATOM 738 C CA . ARG A 1 93 ? -5.718 17.167 36.561 1.00 46.59 93 ARG A CA 1
ATOM 739 C C . ARG A 1 93 ? -6.786 16.948 37.633 1.00 46.59 93 ARG A C 1
ATOM 741 O O . ARG A 1 93 ? -7.060 17.834 38.436 1.00 46.59 93 ARG A O 1
ATOM 748 N N . LEU A 1 94 ? -7.384 15.760 37.640 1.00 50.03 94 LEU A N 1
ATOM 749 C CA . LEU A 1 94 ? -8.175 15.267 38.760 1.00 50.03 94 LEU A CA 1
ATOM 750 C C . LEU A 1 94 ? -7.259 15.172 39.986 1.00 50.03 94 LEU A C 1
ATOM 752 O O . LEU A 1 94 ? -6.350 14.348 40.019 1.00 50.03 94 LEU A O 1
ATOM 756 N N . THR A 1 95 ? -7.506 15.998 41.002 1.00 42.16 95 THR A N 1
ATOM 757 C CA . THR A 1 95 ? -7.162 15.635 42.382 1.00 42.16 95 THR A CA 1
ATOM 758 C C . THR A 1 95 ? -8.395 15.870 43.238 1.00 42.16 95 THR A C 1
ATOM 760 O O . THR A 1 95 ? -8.764 17.006 43.517 1.00 42.16 95 THR A O 1
ATOM 763 N N . ALA A 1 96 ? -9.057 14.779 43.609 1.00 47.34 96 ALA A N 1
ATOM 764 C CA . ALA A 1 96 ? -10.007 14.765 44.706 1.00 47.34 96 ALA A CA 1
ATOM 765 C C . ALA A 1 96 ? -9.223 14.748 46.026 1.00 47.34 96 ALA A C 1
ATOM 767 O O . ALA A 1 96 ? -8.308 13.937 46.165 1.00 47.34 96 ALA A O 1
ATOM 768 N N . THR A 1 97 ? -9.564 15.616 46.982 1.00 40.41 97 THR A N 1
ATOM 769 C CA . THR A 1 97 ? -9.948 15.261 48.367 1.00 40.41 97 THR A CA 1
ATOM 770 C C . THR A 1 97 ? -10.167 16.537 49.188 1.00 40.41 97 THR A C 1
ATOM 772 O O . THR A 1 97 ? -9.434 17.515 49.096 1.00 40.41 97 THR A O 1
ATOM 775 N N . ILE A 1 98 ? -11.255 16.480 49.943 1.00 48.03 98 ILE A N 1
ATOM 776 C CA . ILE A 1 98 ? -11.951 17.479 50.749 1.00 48.03 98 ILE A CA 1
ATOM 777 C C . ILE A 1 98 ? -11.141 17.905 51.985 1.00 48.03 98 ILE A C 1
ATOM 779 O O . ILE A 1 98 ? -10.586 17.055 52.672 1.00 48.03 98 ILE A O 1
ATOM 783 N N . SER A 1 99 ? -11.204 19.189 52.352 1.00 39.50 99 SER A N 1
ATOM 784 C CA . SER A 1 99 ? -11.421 19.569 53.754 1.00 39.50 99 SER A CA 1
ATOM 785 C C . SER A 1 99 ? -12.275 20.829 53.809 1.00 39.50 99 SER A C 1
ATOM 787 O O . SER A 1 99 ? -11.901 21.887 53.310 1.00 39.50 99 SER A O 1
ATOM 789 N N . GLN A 1 100 ? -13.459 20.667 54.387 1.00 47.34 100 GLN A N 1
ATOM 790 C CA . GLN A 1 100 ? -14.381 21.735 54.731 1.00 47.34 100 GLN A CA 1
ATOM 791 C C . GLN A 1 100 ? -13.722 22.653 55.763 1.00 47.34 100 GLN A C 1
ATOM 793 O O . GLN A 1 100 ? -13.220 22.180 56.780 1.00 47.34 100 GLN A O 1
ATOM 798 N N . TYR A 1 101 ? -13.797 23.958 55.543 1.00 40.62 101 TYR A N 1
ATOM 799 C CA . TYR A 1 101 ? -13.982 24.903 56.632 1.00 40.62 101 TYR A CA 1
ATOM 800 C C . TYR A 1 101 ? -14.806 26.063 56.071 1.00 40.62 101 TYR A C 1
ATOM 802 O O . TYR A 1 101 ? -14.389 26.803 55.184 1.00 40.62 101 TYR A O 1
ATOM 810 N N . SER A 1 102 ? -16.055 26.110 56.516 1.00 46.59 102 SER A N 1
ATOM 811 C CA . SER A 1 102 ? -16.931 27.259 56.387 1.00 46.59 102 SER A CA 1
ATOM 812 C C . SER A 1 102 ? -16.609 28.186 57.551 1.00 46.59 102 SER A C 1
ATOM 814 O O . SER A 1 102 ? -16.679 27.746 58.695 1.00 46.59 102 SER A O 1
ATOM 816 N N . THR A 1 103 ? -16.336 29.457 57.284 1.00 40.22 103 THR A N 1
ATOM 817 C CA . THR A 1 103 ? -16.736 30.524 58.206 1.00 40.22 103 THR A CA 1
ATOM 818 C C . THR A 1 103 ? -17.284 31.679 57.395 1.00 40.22 103 THR A C 1
ATOM 820 O O . THR A 1 103 ? -16.576 32.304 56.609 1.00 40.22 103 THR A O 1
ATOM 823 N N . ASP A 1 104 ? -18.578 31.862 57.594 1.00 39.59 104 ASP A N 1
ATOM 824 C CA . ASP A 1 104 ? -19.396 33.019 57.281 1.00 39.59 104 ASP A CA 1
ATOM 825 C C . ASP A 1 104 ? -19.069 34.181 58.248 1.00 39.59 104 ASP A C 1
ATOM 827 O O . ASP A 1 104 ? -18.577 33.926 59.351 1.00 39.59 104 ASP A O 1
ATOM 831 N N . SER A 1 105 ? -19.451 35.404 57.856 1.00 44.06 105 SER A N 1
ATOM 832 C CA . SER A 1 105 ? -19.533 36.651 58.653 1.00 44.06 105 SER A CA 1
ATOM 833 C C . SER A 1 105 ? -18.193 37.288 59.087 1.00 44.06 105 SER A C 1
ATOM 835 O O . SER A 1 105 ? -17.291 36.609 59.562 1.00 44.06 105 SER A O 1
ATOM 837 N N . ASN A 1 106 ? -17.961 38.601 58.972 1.00 38.84 106 ASN A N 1
ATOM 838 C CA . ASN A 1 106 ? -18.826 39.791 59.029 1.00 38.84 106 ASN 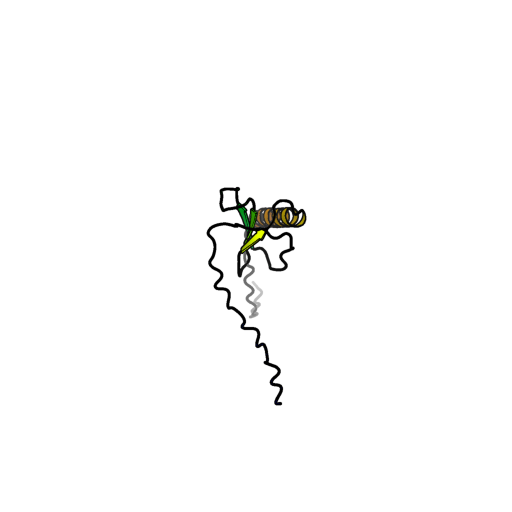A CA 1
ATOM 839 C C . ASN A 1 106 ? -18.144 40.943 58.263 1.00 38.84 106 ASN A C 1
ATOM 841 O O . ASN A 1 106 ? -16.899 41.033 58.379 1.00 38.84 106 ASN A O 1
#

Foldseek 3Di:
DDDDPDDDPPPPDPPPPPPDPAAQDADADDDPADFDDWDFDDDDPSHDTFIWTDGPPDIHTHDPPHPVVVVVNVVNVVVVVVVVPDDPPDDPPDDDDDDDDDDDDD

pLDDT: mean 76.7, std 23.68, range [38.84, 98.31]